Protein AF-A0A0F9TUN8-F1 (afdb_monomer_lite)

InterPro domains:
  IPR029063 S-adenosyl-L-methionine-dependent methyltransferase superfamily [G3DSA:3.40.50.150] (6-133)
  IPR029063 S-adenosyl-L-methionine-dependent methyltransferase superfamily [SSF53335] (7-122)

Radius of gyration: 18.36 Å; chains: 1; bounding box: 46×46×49 Å

Structure (mmCIF, N/CA/C/O backbone):
data_AF-A0A0F9TUN8-F1
#
_entry.id   AF-A0A0F9TUN8-F1
#
loop_
_atom_site.group_PDB
_atom_site.id
_atom_site.type_symbol
_atom_site.label_atom_id
_atom_site.label_alt_id
_atom_site.label_comp_id
_atom_site.label_asym_id
_atom_site.label_entity_id
_atom_site.label_seq_id
_atom_site.pdbx_PDB_ins_code
_atom_site.Cartn_x
_atom_site.Cartn_y
_atom_site.Cartn_z
_atom_site.occupancy
_atom_site.B_iso_or_equiv
_atom_site.auth_seq_id
_atom_site.auth_comp_id
_atom_site.auth_asym_id
_atom_site.auth_atom_id
_atom_site.pdbx_PDB_model_num
ATOM 1 N N . MET A 1 1 ? -25.685 7.363 31.977 1.00 39.88 1 MET A N 1
ATOM 2 C CA . MET A 1 1 ? -24.817 6.178 31.825 1.00 39.88 1 MET A CA 1
ATOM 3 C C . MET A 1 1 ? -24.815 5.843 30.342 1.00 39.88 1 MET A C 1
ATOM 5 O O . MET A 1 1 ? -25.805 5.322 29.851 1.00 39.88 1 MET A O 1
ATOM 9 N N . VAL A 1 2 ? -23.798 6.316 29.620 1.00 40.81 2 VAL A N 1
ATOM 10 C CA . VAL A 1 2 ? -23.689 6.185 28.159 1.00 40.81 2 VAL A CA 1
ATOM 11 C C . VAL A 1 2 ? -23.047 4.830 27.887 1.00 40.81 2 VAL A C 1
ATOM 13 O O . VAL A 1 2 ? -21.879 4.633 28.211 1.00 40.81 2 VAL A O 1
ATOM 16 N N . TRP A 1 3 ? -23.831 3.871 27.401 1.00 41.12 3 TRP A N 1
ATOM 17 C CA . TRP A 1 3 ? -23.329 2.553 27.030 1.00 41.12 3 TRP A CA 1
ATOM 18 C C . TRP A 1 3 ? -22.965 2.558 25.550 1.00 41.12 3 TRP A C 1
ATOM 20 O O . TRP A 1 3 ? -23.851 2.525 24.706 1.00 41.12 3 TRP A O 1
ATOM 30 N N . GLY A 1 4 ? -21.652 2.622 25.315 1.00 44.56 4 GLY A N 1
ATOM 31 C CA . GLY A 1 4 ? -20.921 2.044 24.190 1.00 44.56 4 GLY A CA 1
ATOM 32 C C . GLY A 1 4 ? -21.444 2.369 22.803 1.00 44.56 4 GLY A C 1
ATOM 33 O O . GLY A 1 4 ? -22.313 1.667 22.294 1.00 44.56 4 GLY A O 1
ATOM 34 N N . ASP A 1 5 ? -20.815 3.346 22.154 1.00 44.84 5 ASP A N 1
ATOM 35 C CA . ASP A 1 5 ? -20.824 3.420 20.700 1.00 44.84 5 ASP A CA 1
ATOM 36 C C . ASP A 1 5 ? -20.462 2.032 20.150 1.00 44.84 5 ASP A C 1
ATOM 38 O O . ASP A 1 5 ? -19.391 1.489 20.446 1.00 44.84 5 ASP A O 1
ATOM 42 N N . ASN A 1 6 ? -21.375 1.437 19.378 1.00 47.16 6 ASN A N 1
ATOM 43 C CA . ASN A 1 6 ? -21.051 0.359 18.453 1.00 47.16 6 ASN A CA 1
ATOM 44 C C . ASN A 1 6 ? -20.058 0.952 17.451 1.00 47.16 6 ASN A C 1
ATOM 46 O O . ASN A 1 6 ? -20.435 1.467 16.404 1.00 47.16 6 ASN A O 1
ATOM 50 N N . ILE A 1 7 ? -18.777 0.962 17.814 1.00 56.84 7 ILE A N 1
ATOM 51 C CA . ILE A 1 7 ? -17.708 1.262 16.879 1.00 56.84 7 ILE A CA 1
ATOM 52 C C . ILE A 1 7 ? -17.683 0.058 15.953 1.00 56.84 7 ILE A C 1
ATOM 54 O O . ILE A 1 7 ? -17.109 -0.971 16.314 1.00 56.84 7 ILE A O 1
ATOM 58 N N . ASP A 1 8 ? -18.338 0.186 14.798 1.00 64.31 8 ASP A N 1
ATOM 59 C CA . ASP A 1 8 ? -18.331 -0.814 13.738 1.00 64.31 8 ASP A CA 1
ATOM 60 C C . ASP A 1 8 ? -16.897 -1.314 13.561 1.00 64.31 8 ASP A C 1
ATOM 62 O O . ASP A 1 8 ? -15.966 -0.579 13.192 1.00 64.31 8 ASP A O 1
ATOM 66 N N . SER A 1 9 ? -16.678 -2.559 13.982 1.00 64.56 9 SER A N 1
ATOM 67 C CA . SER A 1 9 ? -15.380 -3.189 13.847 1.00 64.56 9 SER A CA 1
ATOM 68 C C . SER A 1 9 ? -15.138 -3.359 12.352 1.00 64.56 9 SER A C 1
ATOM 70 O O . SER A 1 9 ? -16.023 -3.891 11.676 1.00 64.56 9 SER A O 1
ATOM 72 N N . PRO A 1 10 ? -13.979 -2.925 11.834 1.00 69.81 10 PRO A N 1
ATOM 73 C CA . PRO A 1 10 ? -13.669 -3.081 10.422 1.00 69.81 10 PRO A CA 1
ATOM 74 C C . PRO A 1 10 ? -13.827 -4.546 10.026 1.00 69.81 10 PRO A C 1
ATOM 76 O O . PRO A 1 10 ? -13.500 -5.457 10.795 1.00 69.81 10 PRO A O 1
ATOM 79 N N . LYS A 1 11 ? -14.364 -4.762 8.828 1.00 80.81 11 LYS A N 1
ATOM 80 C CA . LYS A 1 11 ? -14.709 -6.094 8.330 1.00 80.81 11 LYS A CA 1
ATOM 81 C C . LYS A 1 11 ? -13.471 -6.980 8.171 1.00 80.81 11 LYS A C 1
ATOM 83 O O . LYS A 1 11 ? -13.562 -8.199 8.320 1.00 80.81 11 LYS A O 1
ATOM 88 N N . TRP A 1 12 ? -12.323 -6.364 7.897 1.00 88.50 12 TRP A N 1
ATOM 89 C CA . TRP A 1 12 ? -11.052 -7.027 7.632 1.00 88.50 12 TRP A CA 1
ATOM 90 C C . TRP A 1 12 ? -9.900 -6.329 8.364 1.00 88.50 12 TRP A C 1
ATOM 92 O O . TRP A 1 12 ? -9.971 -5.138 8.677 1.00 88.50 12 TRP A O 1
ATOM 102 N N . ASN A 1 13 ? -8.791 -7.036 8.609 1.00 90.12 13 ASN A N 1
ATOM 103 C CA . ASN A 1 13 ? -7.625 -6.397 9.221 1.00 90.12 13 ASN A CA 1
ATOM 104 C C . ASN A 1 13 ? -6.734 -5.759 8.154 1.00 90.12 13 ASN A C 1
ATOM 106 O O . ASN A 1 13 ? -6.337 -4.606 8.311 1.00 90.12 13 ASN A O 1
ATOM 110 N N . ILE A 1 14 ? -6.407 -6.495 7.085 1.00 94.81 14 ILE A N 1
ATOM 111 C CA . ILE A 1 14 ? -5.359 -6.081 6.142 1.00 94.81 14 ILE A CA 1
ATOM 112 C C . ILE A 1 14 ? -5.809 -6.162 4.682 1.00 94.81 14 ILE A C 1
ATOM 114 O O . ILE A 1 14 ? -6.141 -7.243 4.191 1.00 94.81 14 ILE A O 1
ATOM 118 N N . LEU A 1 15 ? -5.686 -5.040 3.969 1.00 95.31 15 LEU A N 1
ATOM 119 C CA . LEU A 1 15 ? -5.669 -4.986 2.505 1.00 95.31 15 LEU A CA 1
ATOM 120 C C . LEU A 1 15 ? -4.224 -4.842 2.007 1.00 95.31 15 LEU A C 1
ATOM 122 O O . LEU A 1 15 ? -3.484 -3.996 2.501 1.00 95.31 15 LEU A O 1
ATOM 126 N N . ASP A 1 16 ? -3.824 -5.638 1.018 1.00 93.50 16 ASP A N 1
ATOM 127 C CA . ASP A 1 16 ? -2.507 -5.550 0.367 1.00 93.50 16 ASP A CA 1
ATOM 128 C C . ASP A 1 16 ? -2.690 -5.156 -1.109 1.00 93.50 16 ASP A C 1
ATOM 130 O O . ASP A 1 16 ? -3.067 -5.982 -1.943 1.00 93.50 16 ASP A O 1
ATOM 134 N N . VAL A 1 17 ? -2.483 -3.872 -1.420 1.00 93.38 17 VAL A N 1
ATOM 135 C CA . VAL A 1 17 ? -2.708 -3.266 -2.743 1.00 93.38 17 VAL A CA 1
ATOM 136 C C . VAL A 1 17 ? -1.440 -3.322 -3.590 1.00 93.38 17 VAL A C 1
ATOM 138 O O . VAL A 1 17 ? -0.374 -2.843 -3.198 1.00 93.38 17 VAL A O 1
ATOM 141 N N . GLY A 1 18 ? -1.566 -3.857 -4.802 1.00 89.50 18 GLY A N 1
ATOM 142 C CA . GLY A 1 18 ? -0.454 -4.090 -5.716 1.00 89.50 18 GLY A CA 1
ATOM 143 C C . GLY A 1 18 ? 0.518 -5.135 -5.167 1.00 89.50 18 GLY A C 1
ATOM 144 O O . GLY A 1 18 ? 1.736 -4.934 -5.096 1.00 89.50 18 GLY A O 1
ATOM 145 N N . CYS A 1 19 ? -0.041 -6.228 -4.655 1.00 86.69 19 CYS A N 1
ATOM 146 C CA . CYS A 1 19 ? 0.714 -7.236 -3.933 1.00 86.69 19 CYS A CA 1
ATOM 147 C C . CYS A 1 19 ? 1.585 -8.122 -4.844 1.00 86.69 19 CYS A C 1
ATOM 149 O O . CYS A 1 19 ? 2.510 -8.772 -4.342 1.00 86.69 19 CYS A O 1
ATOM 151 N N . GLY A 1 20 ? 1.357 -8.134 -6.158 1.00 85.44 20 GLY A N 1
ATOM 152 C CA . GLY A 1 20 ? 2.067 -8.977 -7.110 1.00 85.44 20 GLY A CA 1
ATOM 153 C C . GLY A 1 20 ? 2.038 -10.461 -6.726 1.00 85.44 20 GLY A C 1
ATOM 154 O O . GLY A 1 20 ? 1.064 -10.993 -6.200 1.00 85.44 20 GLY A O 1
ATOM 155 N N . ASN A 1 21 ? 3.178 -11.130 -6.904 1.00 82.19 21 ASN A N 1
ATOM 156 C CA . ASN A 1 21 ? 3.378 -12.536 -6.527 1.00 82.19 21 ASN A CA 1
ATOM 157 C C . ASN A 1 21 ? 3.630 -12.763 -5.020 1.00 82.19 21 ASN A C 1
ATOM 159 O O . ASN A 1 21 ? 4.077 -13.840 -4.627 1.00 82.19 21 ASN A O 1
ATOM 163 N N . SER A 1 22 ? 3.459 -11.756 -4.160 1.00 84.06 22 SER A N 1
ATOM 164 C CA . SER A 1 22 ? 3.765 -11.865 -2.722 1.00 84.06 22 SER A CA 1
ATOM 165 C C . SER A 1 22 ? 2.624 -11.370 -1.823 1.00 84.06 22 SER A C 1
ATOM 167 O O . SER A 1 22 ? 2.869 -10.540 -0.947 1.00 84.06 22 SER A O 1
ATOM 169 N N . PRO A 1 23 ? 1.391 -11.872 -2.018 1.00 89.00 23 PRO A N 1
ATOM 170 C CA . PRO A 1 23 ? 0.225 -11.483 -1.229 1.00 89.00 23 PRO A CA 1
ATOM 171 C C . PRO A 1 23 ? 0.425 -11.763 0.264 1.00 89.00 23 PRO A C 1
ATOM 173 O O . PRO A 1 23 ? 0.939 -12.823 0.638 1.00 89.00 23 PRO A O 1
ATOM 176 N N . ARG A 1 24 ? -0.003 -10.833 1.122 1.00 88.75 24 ARG A N 1
ATOM 177 C CA . ARG A 1 24 ? 0.013 -11.008 2.589 1.00 88.75 24 ARG A CA 1
ATOM 178 C C . ARG A 1 24 ? -1.219 -10.475 3.324 1.00 88.75 24 ARG A C 1
ATOM 180 O O . ARG A 1 24 ? -1.280 -10.617 4.543 1.00 88.75 24 ARG A O 1
ATOM 187 N N . GLY A 1 25 ? -2.147 -9.828 2.623 1.00 90.38 25 GLY A N 1
ATOM 188 C CA . GLY A 1 25 ? -3.362 -9.289 3.228 1.00 90.38 25 GLY A CA 1
ATOM 189 C C . GLY A 1 25 ? -4.404 -10.369 3.501 1.00 90.38 25 GLY A C 1
ATOM 190 O O . GLY A 1 25 ? -4.341 -11.463 2.925 1.00 90.38 25 GLY A O 1
ATOM 191 N N . ASP A 1 26 ? -5.393 -10.028 4.332 1.00 93.12 26 ASP A N 1
ATOM 192 C CA . ASP A 1 26 ? -6.656 -10.773 4.420 1.00 93.12 26 ASP A CA 1
ATOM 193 C C . ASP A 1 26 ? -7.392 -10.705 3.079 1.00 93.12 26 ASP A C 1
ATOM 195 O O . ASP A 1 26 ? -8.007 -11.686 2.663 1.00 93.12 26 ASP A O 1
ATOM 199 N N . ILE A 1 27 ? -7.251 -9.574 2.381 1.00 93.62 27 ILE A N 1
ATOM 200 C CA . ILE A 1 27 ? -7.615 -9.376 0.982 1.00 93.62 27 ILE A CA 1
ATOM 201 C C . ILE A 1 27 ? -6.397 -8.830 0.233 1.00 93.62 27 ILE A C 1
ATOM 203 O O . ILE A 1 27 ? -5.659 -7.981 0.735 1.00 93.62 27 ILE A O 1
ATOM 207 N N . ASN A 1 28 ? -6.178 -9.331 -0.978 1.00 93.81 28 ASN A N 1
ATOM 208 C CA . ASN A 1 28 ? -5.052 -8.971 -1.831 1.00 93.81 28 ASN A CA 1
ATOM 209 C C . ASN A 1 28 ? -5.584 -8.414 -3.147 1.00 93.81 28 ASN A C 1
ATOM 211 O O . ASN A 1 28 ? -6.423 -9.059 -3.769 1.00 93.81 28 ASN A O 1
ATOM 215 N N . LEU A 1 29 ? -5.114 -7.243 -3.571 1.00 92.94 29 LEU A N 1
ATOM 216 C CA . LEU A 1 29 ? -5.588 -6.594 -4.790 1.00 92.94 29 LEU A CA 1
ATOM 217 C C . LEU A 1 29 ? -4.436 -6.332 -5.751 1.00 92.94 29 LEU A C 1
ATOM 219 O O . LEU A 1 29 ? -3.421 -5.763 -5.363 1.00 92.94 29 LEU A O 1
ATOM 223 N N . ASP A 1 30 ? -4.603 -6.706 -7.014 1.00 90.69 30 ASP A N 1
ATOM 224 C CA . ASP A 1 30 ? -3.700 -6.325 -8.103 1.00 90.69 30 ASP A CA 1
ATOM 225 C C . ASP A 1 30 ? -4.467 -6.318 -9.439 1.00 90.69 30 ASP A C 1
ATOM 227 O O . ASP A 1 30 ? -5.567 -6.869 -9.560 1.00 90.69 30 ASP A O 1
ATOM 231 N N . ILE A 1 31 ? -3.888 -5.689 -10.459 1.00 87.19 31 ILE A N 1
ATOM 232 C CA . ILE A 1 31 ? -4.465 -5.626 -11.809 1.00 87.19 31 ILE A CA 1
ATOM 233 C C . ILE A 1 31 ? -4.357 -6.970 -12.541 1.00 87.19 31 ILE A C 1
ATOM 235 O O . ILE A 1 31 ? -5.146 -7.259 -13.446 1.00 87.19 31 ILE A O 1
ATOM 239 N N . ALA A 1 32 ? -3.388 -7.799 -12.148 1.00 84.12 32 ALA A N 1
ATOM 240 C CA . ALA A 1 32 ? -3.146 -9.128 -12.688 1.00 84.12 32 ALA A CA 1
ATOM 241 C C . ALA A 1 32 ? -3.439 -10.199 -11.635 1.00 84.12 32 ALA A C 1
ATOM 243 O O . ALA A 1 32 ? -3.159 -10.009 -10.460 1.00 84.12 32 ALA A O 1
ATOM 244 N N . ASP A 1 33 ? -3.988 -11.335 -12.063 1.00 78.50 33 ASP A N 1
ATOM 245 C CA . ASP A 1 33 ? -4.230 -12.465 -11.167 1.00 78.50 33 ASP A CA 1
ATOM 246 C C . ASP A 1 33 ? -2.932 -13.252 -10.941 1.00 78.50 33 ASP A C 1
ATOM 248 O O . ASP A 1 33 ? -2.300 -13.727 -11.889 1.00 78.50 33 ASP A O 1
ATOM 252 N N . PHE A 1 34 ? -2.550 -13.391 -9.673 1.00 78.94 34 PHE A N 1
ATOM 253 C CA . PHE A 1 34 ? -1.370 -14.136 -9.233 1.00 78.94 34 PHE A CA 1
ATOM 254 C C . PHE A 1 34 ? -1.721 -15.438 -8.487 1.00 78.94 34 PHE A C 1
ATOM 256 O O . PHE A 1 34 ? -0.841 -16.100 -7.936 1.00 78.94 34 PHE A O 1
ATOM 263 N N . GLY A 1 35 ? -2.996 -15.848 -8.492 1.00 75.19 35 GLY A N 1
ATOM 264 C CA . GLY A 1 35 ? -3.447 -17.168 -8.043 1.00 75.19 35 GLY A CA 1
ATOM 265 C C . GLY A 1 35 ? -3.602 -17.339 -6.528 1.00 75.19 35 GLY A C 1
ATOM 266 O O . GLY A 1 35 ? -3.581 -18.473 -6.036 1.00 75.19 35 GLY A O 1
ATOM 267 N N . ALA A 1 36 ? -3.745 -16.247 -5.773 1.00 77.94 36 ALA A N 1
ATOM 268 C CA . ALA A 1 36 ? -4.067 -16.307 -4.347 1.00 77.94 36 ALA A CA 1
ATOM 269 C C . ALA A 1 36 ? -5.578 -16.494 -4.124 1.00 77.94 36 ALA A C 1
ATOM 271 O O . ALA A 1 36 ? -6.395 -15.984 -4.881 1.00 77.94 36 ALA A O 1
ATOM 272 N N . GLN A 1 37 ? -5.969 -17.237 -3.083 1.00 77.06 37 GLN A N 1
ATOM 273 C CA . GLN A 1 37 ? -7.387 -17.555 -2.832 1.00 77.06 37 GLN A CA 1
ATOM 274 C C . GLN A 1 37 ? -8.231 -16.337 -2.435 1.00 77.06 37 GLN A C 1
ATOM 276 O O . GLN A 1 37 ? -9.428 -16.313 -2.691 1.00 77.06 37 GLN A O 1
ATOM 281 N N . ASN A 1 38 ? -7.616 -15.338 -1.811 1.00 89.19 38 ASN A N 1
ATOM 282 C CA . ASN A 1 38 ? -8.244 -14.106 -1.334 1.00 89.19 38 ASN A CA 1
ATOM 283 C C . ASN A 1 38 ? -7.856 -12.907 -2.211 1.00 89.19 38 ASN A C 1
ATOM 285 O O . ASN A 1 38 ? -7.555 -11.819 -1.716 1.00 89.19 38 ASN A O 1
ATOM 289 N N . PHE A 1 39 ? -7.794 -13.151 -3.518 1.00 91.44 39 PHE A N 1
ATOM 290 C CA . PHE A 1 39 ? -7.368 -12.180 -4.506 1.00 91.44 39 PHE A CA 1
ATOM 291 C C . PHE A 1 39 ? -8.566 -11.480 -5.154 1.00 91.44 39 PHE A C 1
ATOM 293 O O . PHE A 1 39 ? -9.518 -12.125 -5.591 1.00 91.44 39 PHE A O 1
ATOM 300 N N . VAL A 1 40 ? -8.496 -10.156 -5.243 1.00 90.75 40 VAL A N 1
ATOM 301 C CA . VAL A 1 40 ? -9.475 -9.295 -5.902 1.00 90.75 40 VAL A CA 1
ATOM 302 C C . VAL A 1 40 ? -8.778 -8.604 -7.063 1.00 90.75 40 VAL A C 1
ATOM 304 O O . VAL A 1 40 ? -7.849 -7.823 -6.874 1.00 90.75 40 VAL A O 1
ATOM 307 N N . LYS A 1 41 ? -9.236 -8.870 -8.285 1.00 90.06 41 LYS A N 1
ATOM 308 C CA . LYS A 1 41 ? -8.750 -8.144 -9.457 1.00 90.06 41 LYS A CA 1
ATOM 309 C C . LYS A 1 41 ? -9.357 -6.744 -9.459 1.00 90.06 41 LYS A C 1
ATOM 311 O O . LYS A 1 41 ? -10.577 -6.613 -9.519 1.00 90.06 41 LYS A O 1
ATOM 316 N N . GLY A 1 42 ? -8.525 -5.709 -9.418 1.00 89.00 42 GLY A N 1
ATOM 317 C CA . GLY A 1 42 ? -9.010 -4.335 -9.317 1.00 89.00 42 GLY A CA 1
ATOM 318 C C . GLY A 1 42 ? -7.955 -3.291 -9.652 1.00 89.00 42 GLY A C 1
ATOM 319 O O . GLY A 1 42 ? -6.766 -3.589 -9.731 1.00 89.00 42 GLY A O 1
ATOM 320 N N . ASN A 1 43 ? -8.412 -2.057 -9.862 1.00 89.75 43 ASN A N 1
ATOM 321 C CA . ASN A 1 43 ? -7.549 -0.899 -10.060 1.00 89.75 43 ASN A CA 1
ATOM 322 C C . ASN A 1 43 ? -7.474 -0.113 -8.750 1.00 89.75 43 ASN A C 1
ATOM 324 O O . ASN A 1 43 ? -8.502 0.212 -8.166 1.00 89.75 43 ASN A O 1
ATOM 328 N N . ALA A 1 44 ? -6.271 0.229 -8.304 1.00 91.56 44 ALA A N 1
ATOM 329 C CA . ALA A 1 44 ? -6.104 0.984 -7.073 1.00 91.56 44 ALA A CA 1
ATOM 330 C C . ALA A 1 44 ? -6.582 2.447 -7.156 1.00 91.56 44 ALA A C 1
ATOM 332 O O . ALA A 1 44 ? -6.719 3.085 -6.122 1.00 91.56 44 ALA A O 1
ATOM 333 N N . LEU A 1 45 ? -6.883 2.964 -8.357 1.00 91.56 45 LEU A N 1
ATOM 334 C CA . LEU A 1 45 ? -7.574 4.252 -8.534 1.00 91.56 45 LEU A CA 1
ATOM 335 C C . LEU A 1 45 ? -9.048 4.228 -8.105 1.00 91.56 45 LEU A C 1
ATOM 337 O O . LEU A 1 45 ? -9.655 5.289 -8.009 1.00 91.56 45 LEU A O 1
ATOM 341 N N . ALA A 1 46 ? -9.636 3.043 -7.931 1.00 93.31 46 ALA A N 1
ATOM 342 C CA . ALA A 1 46 ? -11.031 2.870 -7.541 1.00 93.31 46 ALA A CA 1
ATOM 343 C C . ALA A 1 46 ? -11.185 1.531 -6.811 1.00 93.31 46 ALA A C 1
ATOM 345 O O . ALA A 1 46 ? -11.420 0.488 -7.432 1.00 93.31 46 ALA A O 1
ATOM 346 N N . LEU A 1 47 ? -11.002 1.548 -5.490 1.00 94.12 47 LEU A N 1
ATOM 347 C CA . LEU A 1 47 ? -11.037 0.332 -4.687 1.00 94.12 47 LEU A CA 1
ATOM 348 C C . LEU A 1 47 ? -12.491 -0.139 -4.500 1.00 94.12 47 LEU A C 1
ATOM 350 O O . LEU A 1 47 ? -13.333 0.654 -4.077 1.00 94.12 47 LEU A O 1
ATOM 354 N N . PRO A 1 48 ? -12.811 -1.425 -4.755 1.00 93.94 48 PRO A N 1
ATOM 355 C CA . PRO A 1 48 ? -14.172 -1.963 -4.656 1.00 93.94 48 PRO A CA 1
ATOM 356 C C . PRO A 1 48 ? -14.560 -2.288 -3.199 1.00 93.94 48 PRO A C 1
ATOM 358 O O . PRO A 1 48 ? -15.109 -3.352 -2.917 1.00 93.94 48 PRO A O 1
ATOM 361 N N . PHE A 1 49 ? -14.210 -1.399 -2.272 1.00 95.44 49 PHE A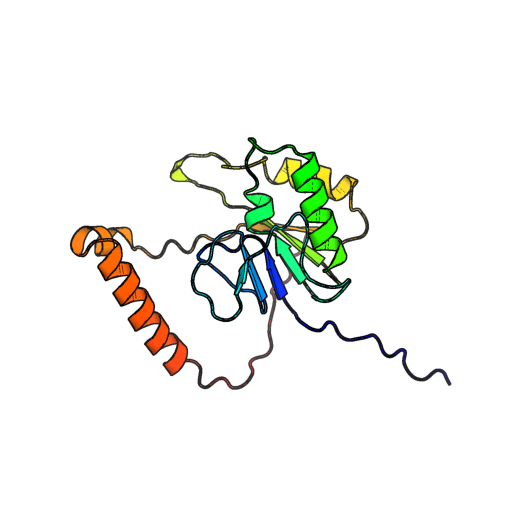 N 1
ATOM 362 C CA . PHE A 1 49 ? -14.417 -1.549 -0.834 1.00 95.44 49 PHE A CA 1
ATOM 363 C C . PHE A 1 49 ? -15.016 -0.275 -0.254 1.00 95.44 49 PHE A C 1
ATOM 365 O O . PHE A 1 49 ? -14.818 0.819 -0.793 1.00 95.44 49 PHE A O 1
ATOM 372 N N . GLU A 1 50 ? -15.726 -0.420 0.855 1.00 95.38 50 GLU A N 1
ATOM 373 C CA . GLU A 1 50 ? -16.349 0.694 1.553 1.00 95.38 50 GLU A CA 1
ATOM 374 C C . GLU A 1 50 ? -15.33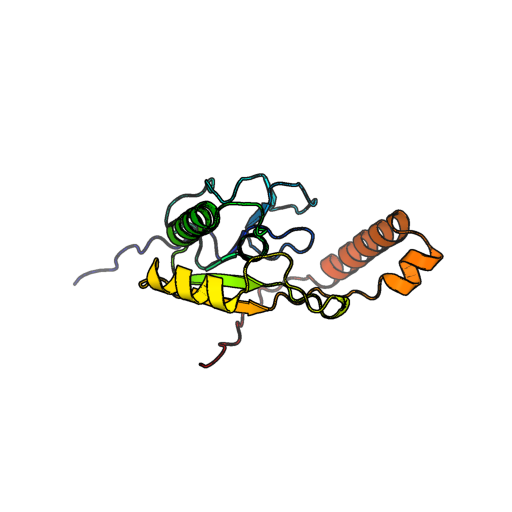8 1.436 2.430 1.00 95.38 50 GLU A C 1
ATOM 376 O O . GLU A 1 50 ? -14.188 1.021 2.613 1.00 95.38 50 GLU A O 1
ATOM 381 N N . LYS A 1 51 ? -15.759 2.595 2.938 1.00 94.75 51 LYS A N 1
ATOM 382 C CA . LYS A 1 51 ? -14.948 3.373 3.872 1.00 94.75 51 LYS A CA 1
ATOM 383 C C . LYS A 1 51 ? -14.672 2.553 5.141 1.00 94.75 51 LYS A C 1
ATOM 385 O O . LYS A 1 51 ? -15.579 1.907 5.653 1.00 94.75 51 LYS A O 1
ATOM 390 N N . ASP A 1 52 ? -13.442 2.618 5.650 1.00 94.44 52 ASP A N 1
ATOM 391 C CA . ASP A 1 52 ? -13.020 1.972 6.904 1.00 94.44 52 ASP A CA 1
ATOM 392 C C . ASP A 1 52 ? -13.188 0.432 6.942 1.00 94.44 52 ASP A C 1
ATOM 394 O O . ASP A 1 52 ? -13.184 -0.169 8.019 1.00 94.44 52 ASP A O 1
ATOM 398 N N . ASP A 1 53 ? -13.287 -0.232 5.782 1.00 94.75 53 ASP A N 1
ATOM 399 C CA . ASP A 1 53 ? -13.415 -1.697 5.680 1.00 94.75 53 ASP A CA 1
ATOM 400 C C . ASP A 1 53 ? -12.191 -2.451 6.244 1.00 94.75 53 ASP A C 1
ATOM 402 O O . ASP A 1 53 ? -12.309 -3.619 6.637 1.00 94.75 53 ASP A O 1
ATOM 406 N N . PHE A 1 54 ? -11.021 -1.797 6.296 1.00 95.06 54 PHE A N 1
ATOM 407 C CA . PHE A 1 54 ? -9.746 -2.387 6.709 1.00 95.06 54 PHE A CA 1
ATOM 408 C C . PHE A 1 54 ? -9.081 -1.615 7.847 1.00 95.06 54 PHE A C 1
ATOM 410 O O . PHE A 1 54 ? -9.024 -0.392 7.833 1.00 95.06 54 PHE A O 1
ATOM 417 N N . ILE A 1 55 ? -8.462 -2.314 8.805 1.00 91.38 55 ILE A N 1
ATOM 418 C CA . ILE A 1 55 ? -7.621 -1.664 9.830 1.00 91.38 55 ILE A CA 1
ATOM 419 C C . ILE A 1 55 ? -6.384 -1.016 9.194 1.00 91.38 55 ILE A C 1
ATOM 421 O O . ILE A 1 55 ? -6.012 0.109 9.528 1.00 91.38 55 ILE A O 1
ATOM 425 N N . THR A 1 56 ? -5.700 -1.754 8.321 1.00 93.75 56 THR A N 1
ATOM 426 C CA . THR A 1 56 ? -4.438 -1.352 7.696 1.00 93.75 56 THR A CA 1
ATOM 427 C C . THR A 1 56 ? -4.461 -1.660 6.207 1.00 93.75 56 THR A C 1
ATOM 429 O O . THR A 1 56 ? -4.819 -2.764 5.796 1.00 93.75 56 THR A O 1
ATOM 432 N N . VAL A 1 57 ? -3.999 -0.704 5.405 1.00 94.50 57 VAL A N 1
ATOM 433 C CA . VAL A 1 57 ? -3.771 -0.897 3.972 1.00 94.50 57 VAL A CA 1
ATOM 434 C C . VAL A 1 57 ? -2.276 -0.839 3.698 1.00 94.50 57 VAL A C 1
ATOM 436 O O . VAL A 1 57 ? -1.624 0.163 3.978 1.00 94.50 57 VAL A O 1
ATOM 439 N N . TYR A 1 58 ? -1.719 -1.903 3.133 1.00 92.19 58 TYR A N 1
ATOM 440 C CA . TYR A 1 58 ? -0.377 -1.883 2.567 1.00 92.19 58 TYR A CA 1
ATOM 441 C C . TYR A 1 58 ? -0.447 -1.488 1.100 1.00 92.19 58 TYR A C 1
ATOM 443 O O . TYR A 1 58 ? -1.194 -2.077 0.323 1.00 92.19 58 TYR A O 1
ATOM 451 N N . SER A 1 59 ? 0.359 -0.510 0.705 1.00 87.50 59 SER A N 1
ATOM 452 C CA . SER A 1 59 ? 0.343 0.043 -0.644 1.00 87.50 59 SER A CA 1
ATOM 453 C C . SER A 1 59 ? 1.573 -0.391 -1.446 1.00 87.50 59 SER A C 1
ATOM 455 O O . SER A 1 59 ? 2.338 0.424 -1.979 1.00 87.50 59 SER A O 1
ATOM 457 N N . SER A 1 60 ? 1.798 -1.702 -1.505 1.00 77.62 60 SER A N 1
ATOM 458 C CA . SER A 1 60 ? 3.003 -2.280 -2.087 1.00 77.62 60 SER A CA 1
ATOM 459 C C . SER A 1 60 ? 3.200 -1.932 -3.556 1.00 77.62 60 SER A C 1
ATOM 461 O O . SER A 1 60 ? 4.300 -1.538 -3.927 1.00 77.62 60 SER A O 1
ATOM 463 N N . GLY A 1 61 ? 2.162 -2.003 -4.388 1.00 67.56 61 GLY A N 1
ATOM 464 C CA . GLY A 1 61 ? 2.272 -1.610 -5.797 1.00 67.56 61 GLY A CA 1
ATOM 465 C C . GLY A 1 61 ? 2.026 -0.128 -6.045 1.00 67.56 61 GLY A C 1
ATOM 466 O O . GLY A 1 61 ? 2.471 0.372 -7.072 1.00 67.56 61 GLY A O 1
ATOM 467 N N . LEU A 1 62 ? 1.420 0.601 -5.096 1.00 67.19 62 LEU A N 1
ATOM 468 C CA . LEU A 1 62 ? 1.324 2.066 -5.196 1.00 67.19 62 LEU A CA 1
ATOM 469 C C . LEU A 1 62 ? 2.695 2.718 -5.112 1.00 67.19 62 LEU A C 1
ATOM 471 O O . LEU A 1 62 ? 2.982 3.698 -5.784 1.00 67.19 62 LEU A O 1
ATOM 475 N N . SER A 1 63 ? 3.583 2.130 -4.325 1.00 60.66 63 SER A N 1
ATOM 476 C CA . SER A 1 63 ? 4.965 2.576 -4.287 1.00 60.66 63 SER A CA 1
ATOM 477 C C . SER A 1 63 ? 5.750 2.277 -5.551 1.00 60.66 63 SER A C 1
ATOM 479 O O . SER A 1 63 ? 6.683 3.002 -5.860 1.00 60.66 63 SER A O 1
ATOM 481 N N . LEU A 1 64 ? 5.354 1.231 -6.283 1.00 61.09 64 LEU A N 1
ATOM 482 C CA . LEU A 1 64 ? 5.954 0.807 -7.546 1.00 61.09 64 LEU A CA 1
ATOM 483 C C . LEU A 1 64 ? 5.296 1.485 -8.750 1.00 61.09 64 LEU A C 1
ATOM 485 O O . LEU A 1 64 ? 5.616 1.155 -9.892 1.00 61.09 64 LEU A O 1
ATOM 489 N N . TRP A 1 65 ? 4.390 2.434 -8.498 1.00 67.38 65 TRP A N 1
ATOM 490 C CA . TRP A 1 65 ? 3.764 3.250 -9.522 1.00 67.38 65 TRP A CA 1
ATOM 491 C C . TRP A 1 65 ? 4.862 3.974 -10.303 1.00 67.38 65 TRP A C 1
ATOM 493 O O . TRP A 1 65 ? 5.626 4.788 -9.774 1.00 67.38 65 TRP A O 1
ATOM 503 N N . GLN A 1 66 ? 5.007 3.569 -11.560 1.00 63.31 66 GLN A N 1
ATOM 504 C CA . GLN A 1 66 ? 6.123 3.964 -12.404 1.00 63.31 66 GLN A CA 1
ATOM 505 C C . GLN A 1 66 ? 6.038 5.451 -12.761 1.00 63.31 66 GLN A C 1
ATOM 507 O O . GLN A 1 66 ? 4.947 6.007 -12.881 1.00 63.31 66 GLN A O 1
ATOM 512 N N . LYS A 1 67 ? 7.194 6.066 -13.046 1.00 59.00 67 LYS A N 1
ATOM 513 C CA . LYS A 1 67 ? 7.295 7.457 -13.541 1.00 59.00 67 LYS A CA 1
ATOM 514 C C . LYS A 1 67 ? 6.494 7.735 -14.821 1.00 59.00 67 LYS A C 1
ATOM 516 O O . LYS A 1 67 ? 6.330 8.892 -15.182 1.00 59.00 67 LYS A O 1
ATOM 521 N N . ILE A 1 68 ? 6.076 6.692 -15.542 1.00 66.38 68 ILE A N 1
ATOM 522 C CA . ILE A 1 68 ? 5.285 6.824 -16.772 1.00 66.38 68 ILE A CA 1
ATOM 523 C C . ILE A 1 68 ? 3.837 7.239 -16.504 1.00 66.38 68 ILE A C 1
ATOM 525 O O . ILE A 1 68 ? 3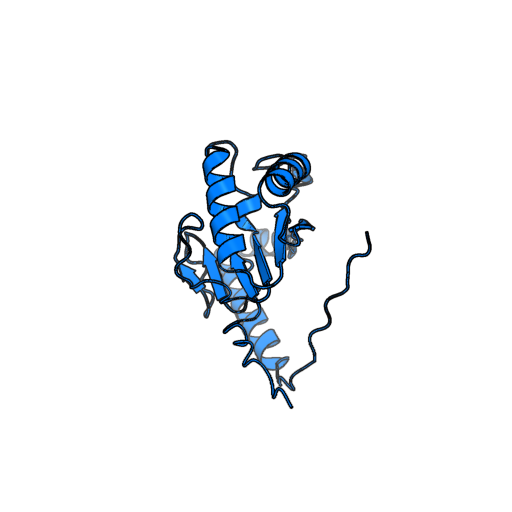.176 7.721 -17.417 1.00 66.38 68 ILE A O 1
ATOM 529 N N . ASN A 1 69 ? 3.351 7.063 -15.277 1.00 75.38 69 ASN A N 1
ATOM 530 C CA . ASN A 1 69 ? 2.024 7.512 -14.895 1.00 75.38 69 ASN A CA 1
ATOM 531 C C . ASN A 1 69 ? 2.114 8.878 -14.194 1.00 75.38 69 ASN A C 1
ATOM 533 O O . ASN A 1 69 ? 3.100 9.127 -13.497 1.00 75.38 69 ASN A O 1
ATOM 537 N N . PRO A 1 70 ? 1.089 9.735 -14.321 1.00 84.19 70 PRO A N 1
ATOM 538 C CA . PRO A 1 70 ? 1.049 11.024 -13.638 1.00 84.19 70 PRO A CA 1
ATOM 539 C C . PRO A 1 70 ? 1.108 10.870 -12.112 1.00 84.19 70 PRO A C 1
ATOM 541 O O . PRO A 1 70 ? 0.551 9.924 -11.546 1.00 84.19 70 PRO A O 1
ATOM 544 N N . PHE A 1 71 ? 1.749 11.820 -11.430 1.00 84.44 71 PHE A N 1
ATOM 545 C CA . PHE A 1 71 ? 1.828 11.819 -9.965 1.00 84.44 71 PHE A CA 1
ATOM 546 C C . PHE A 1 71 ? 0.435 11.977 -9.334 1.00 84.44 71 PHE A C 1
ATOM 548 O O . PHE A 1 71 ? 0.150 11.435 -8.271 1.00 84.44 71 PHE A O 1
ATOM 555 N N . GLU A 1 72 ? -0.469 12.657 -10.030 1.00 88.06 72 GLU A N 1
ATOM 556 C CA . GLU A 1 72 ? -1.870 12.835 -9.662 1.00 88.06 72 GLU A CA 1
ATOM 557 C C . GLU A 1 72 ? -2.594 11.496 -9.489 1.00 88.06 72 GLU A C 1
ATOM 559 O O . GLU A 1 72 ? -3.463 11.367 -8.628 1.00 88.06 72 GLU A O 1
ATOM 564 N N . ASP A 1 73 ? -2.230 10.480 -10.270 1.00 87.75 73 ASP A N 1
ATOM 565 C CA . ASP A 1 73 ? -2.832 9.155 -10.155 1.00 87.75 73 ASP A CA 1
ATOM 566 C C . ASP A 1 73 ? -2.297 8.391 -8.938 1.00 87.75 73 ASP A C 1
ATOM 568 O O . ASP A 1 73 ? -3.058 7.677 -8.285 1.00 87.75 73 ASP A O 1
ATOM 572 N N . LEU A 1 74 ? -1.034 8.613 -8.553 1.00 87.75 74 LEU A N 1
ATOM 573 C CA . LEU A 1 74 ? -0.509 8.129 -7.273 1.00 87.75 74 LEU A CA 1
ATOM 574 C C . LEU A 1 74 ? -1.277 8.754 -6.101 1.00 87.75 74 LEU A C 1
ATOM 576 O O . LEU A 1 74 ? -1.674 8.040 -5.182 1.00 87.75 74 LEU A O 1
ATOM 580 N N . VAL A 1 75 ? -1.522 10.067 -6.150 1.00 89.31 75 VAL A N 1
ATOM 581 C CA . VAL A 1 75 ? -2.304 10.779 -5.127 1.00 89.31 75 VAL A CA 1
ATOM 582 C C . VAL A 1 75 ? -3.724 10.218 -5.037 1.00 89.31 75 VAL A C 1
ATOM 584 O O . VAL A 1 75 ? -4.178 9.909 -3.939 1.00 89.31 75 VAL A O 1
ATOM 587 N N . LYS A 1 76 ? -4.412 10.010 -6.168 1.00 91.38 76 LYS A N 1
ATOM 588 C CA . LYS A 1 76 ? -5.754 9.397 -6.185 1.00 91.38 76 LYS A CA 1
ATOM 589 C C . LYS A 1 76 ? -5.760 7.986 -5.603 1.00 91.38 76 LYS A C 1
ATOM 591 O O . LYS A 1 76 ? -6.642 7.657 -4.818 1.00 91.38 76 LYS A O 1
ATOM 596 N N . ALA A 1 77 ? -4.783 7.157 -5.964 1.00 91.56 77 ALA A N 1
ATOM 597 C CA . ALA A 1 77 ? -4.703 5.799 -5.440 1.00 91.56 77 ALA A CA 1
ATOM 598 C C . ALA A 1 77 ? -4.453 5.777 -3.924 1.00 91.56 77 ALA A C 1
ATOM 600 O O . ALA A 1 77 ? -4.986 4.925 -3.214 1.00 91.56 77 ALA A O 1
ATOM 601 N N . PHE A 1 78 ? -3.664 6.727 -3.414 1.00 91.81 78 PHE A N 1
ATOM 602 C CA . PHE A 1 78 ? -3.476 6.900 -1.977 1.00 91.81 78 PHE A CA 1
ATOM 603 C C . PHE A 1 78 ? -4.724 7.425 -1.272 1.00 91.81 78 PHE A C 1
ATOM 605 O O . PHE A 1 78 ? -5.010 6.948 -0.180 1.00 91.81 78 PHE A O 1
ATOM 612 N N . ALA A 1 79 ? -5.488 8.325 -1.893 1.00 92.94 79 ALA A N 1
ATOM 613 C CA . ALA A 1 79 ? -6.774 8.770 -1.356 1.00 92.94 79 ALA A CA 1
ATOM 614 C C . ALA A 1 79 ? -7.762 7.599 -1.223 1.00 92.94 79 ALA A C 1
ATOM 616 O O . ALA A 1 79 ? -8.458 7.478 -0.221 1.00 92.94 79 ALA A O 1
ATOM 617 N N . GLU A 1 80 ? -7.784 6.682 -2.194 1.00 95.19 80 GLU A N 1
ATOM 618 C CA . GLU A 1 80 ? -8.582 5.458 -2.085 1.00 95.19 80 GLU A CA 1
ATOM 619 C C . GLU A 1 80 ? -8.074 4.529 -0.976 1.00 95.19 80 GLU A C 1
ATOM 621 O O . GLU A 1 80 ? -8.872 3.989 -0.210 1.00 95.19 80 GLU A O 1
ATOM 626 N N . ALA A 1 81 ? -6.754 4.360 -0.848 1.00 94.12 81 ALA A N 1
ATOM 627 C CA . ALA A 1 81 ? -6.162 3.578 0.236 1.00 94.12 81 ALA A CA 1
ATOM 628 C C . ALA A 1 81 ? -6.478 4.174 1.618 1.00 94.12 81 ALA A C 1
ATOM 630 O O . ALA A 1 81 ? -6.789 3.426 2.539 1.00 94.12 81 ALA A O 1
ATOM 631 N N . GLU A 1 82 ? -6.427 5.499 1.757 1.00 93.44 82 GLU A N 1
ATOM 632 C CA . GLU A 1 82 ? -6.837 6.220 2.961 1.00 93.44 82 GLU A CA 1
ATOM 633 C C . GLU A 1 82 ? -8.324 6.011 3.241 1.00 93.44 82 GLU A C 1
ATOM 635 O O . GLU A 1 82 ? -8.681 5.632 4.350 1.00 93.44 82 GLU A O 1
ATOM 640 N N . ARG A 1 83 ? -9.190 6.176 2.233 1.00 95.19 83 ARG A N 1
ATOM 641 C CA . ARG A 1 83 ? -10.643 6.026 2.381 1.00 95.19 83 ARG A CA 1
ATOM 642 C C . ARG A 1 83 ? -11.025 4.673 2.977 1.00 95.19 83 ARG A C 1
ATOM 644 O O . ARG A 1 83 ? -11.916 4.606 3.818 1.00 95.19 83 ARG A O 1
ATOM 651 N N . VAL A 1 84 ? -10.393 3.591 2.529 1.00 95.69 84 VAL A N 1
ATOM 652 C CA . VAL A 1 84 ? -10.727 2.233 2.993 1.00 95.69 84 VAL A CA 1
ATOM 653 C C . VAL A 1 84 ? -9.969 1.833 4.270 1.00 95.69 84 VAL A C 1
ATOM 655 O O . VAL A 1 84 ? -10.269 0.786 4.848 1.00 95.69 84 VAL A O 1
ATOM 658 N N . ALA A 1 85 ? -8.992 2.634 4.715 1.00 93.75 85 ALA A N 1
ATOM 659 C CA . ALA A 1 85 ? -8.180 2.383 5.902 1.00 93.75 85 ALA A CA 1
ATOM 660 C C . ALA A 1 85 ? -8.729 3.106 7.138 1.00 93.75 85 ALA A C 1
ATOM 662 O O . ALA A 1 85 ? -8.743 4.327 7.211 1.00 93.75 85 ALA A O 1
ATOM 663 N N . LYS A 1 86 ? -9.036 2.343 8.186 1.00 90.06 86 LYS A N 1
ATOM 664 C CA . LYS A 1 86 ? -9.506 2.875 9.467 1.00 90.06 86 LYS A CA 1
ATOM 665 C C . LYS A 1 86 ? -8.396 3.493 10.320 1.00 90.06 86 LYS A C 1
ATOM 667 O O . LYS A 1 86 ? -8.654 4.420 11.081 1.00 90.06 86 LYS A O 1
ATOM 672 N N . ILE A 1 87 ? -7.182 2.927 10.288 1.00 88.38 87 ILE A N 1
ATOM 673 C CA . ILE A 1 87 ? -6.082 3.352 11.178 1.00 88.38 87 ILE A CA 1
ATOM 674 C C . ILE A 1 87 ? -4.881 3.889 10.403 1.00 88.38 87 ILE A C 1
ATOM 676 O O . ILE A 1 87 ? -4.338 4.934 10.761 1.00 88.38 87 ILE A O 1
ATOM 680 N N . GLN A 1 88 ? -4.389 3.151 9.406 1.00 92.69 88 GLN A N 1
ATOM 681 C CA . GLN A 1 88 ? -3.126 3.506 8.757 1.00 92.69 88 GLN A CA 1
ATOM 682 C C . GLN A 1 88 ? -3.004 2.979 7.331 1.00 92.69 88 GLN A C 1
ATOM 684 O O . GLN A 1 88 ? -3.511 1.905 6.992 1.00 92.69 88 GLN A O 1
ATOM 689 N N . VAL A 1 89 ? -2.206 3.703 6.549 1.00 91.75 89 VAL A N 1
ATOM 690 C CA . VAL A 1 89 ? -1.698 3.269 5.248 1.00 91.75 89 VAL A CA 1
ATOM 691 C C . VAL A 1 89 ? -0.184 3.100 5.362 1.00 91.75 89 VAL A C 1
ATOM 693 O O . VAL A 1 89 ? 0.541 3.990 5.810 1.00 91.75 89 VAL A O 1
ATOM 696 N N . VAL A 1 90 ? 0.315 1.934 4.964 1.00 90.06 90 VAL A N 1
ATOM 697 C CA . VAL A 1 90 ? 1.746 1.631 4.934 1.00 90.06 90 VAL A CA 1
ATOM 698 C C . VAL A 1 90 ? 2.222 1.711 3.493 1.00 90.06 90 VAL A C 1
ATOM 700 O O . VAL A 1 90 ? 1.956 0.816 2.687 1.00 90.06 90 VAL A O 1
ATOM 703 N N . MET A 1 91 ? 2.961 2.774 3.185 1.00 87.12 91 MET A N 1
ATOM 704 C CA . MET A 1 91 ? 3.662 2.902 1.921 1.00 87.12 91 MET A CA 1
ATOM 705 C C . MET A 1 91 ? 4.873 1.989 1.927 1.00 87.12 91 MET A C 1
ATOM 707 O O . MET A 1 91 ? 5.848 2.229 2.638 1.00 87.12 91 MET A O 1
ATOM 711 N N . GLU A 1 92 ? 4.828 0.925 1.135 1.00 82.94 92 GLU A N 1
ATOM 712 C CA . GLU A 1 92 ? 6.034 0.127 0.961 1.00 82.94 92 GLU A CA 1
ATOM 713 C C . GLU A 1 92 ? 6.938 0.700 -0.123 1.00 82.94 92 GLU A C 1
ATOM 715 O O . GLU A 1 92 ? 6.635 1.741 -0.673 1.00 82.94 92 GLU A O 1
ATOM 720 N N . TYR A 1 93 ? 8.082 0.091 -0.395 1.00 75.81 93 TYR A N 1
ATOM 721 C CA . TYR A 1 93 ? 8.875 0.342 -1.595 1.00 75.81 93 TYR A CA 1
ATOM 722 C C . TYR A 1 93 ? 9.749 -0.875 -1.884 1.00 75.81 93 TYR A C 1
ATOM 724 O O . TYR A 1 93 ? 10.123 -1.607 -0.963 1.00 75.81 93 TYR A O 1
ATOM 732 N N . ALA A 1 94 ? 10.111 -1.090 -3.149 1.00 69.88 94 ALA A N 1
ATOM 733 C CA . ALA A 1 94 ? 11.138 -2.061 -3.517 1.00 69.88 94 ALA A CA 1
ATOM 734 C C . ALA A 1 94 ? 12.405 -1.321 -3.951 1.00 69.88 94 ALA A C 1
ATOM 736 O O . ALA A 1 94 ? 12.377 -0.506 -4.871 1.00 69.88 94 ALA A O 1
ATOM 737 N N . PHE A 1 95 ? 13.517 -1.612 -3.279 1.00 66.81 95 PHE A N 1
ATOM 738 C CA . PHE A 1 95 ? 14.838 -1.178 -3.717 1.00 66.81 95 PHE A CA 1
ATOM 739 C C . PHE A 1 95 ? 15.537 -2.346 -4.408 1.00 66.81 95 PHE A C 1
ATOM 741 O O . PHE A 1 95 ? 15.670 -3.424 -3.824 1.00 66.81 95 PHE A O 1
ATOM 748 N N . PHE A 1 96 ? 15.972 -2.140 -5.651 1.00 65.88 96 PHE A N 1
ATOM 749 C CA . PHE A 1 96 ? 16.689 -3.152 -6.419 1.00 65.88 96 PHE A CA 1
ATOM 750 C C . PHE A 1 96 ? 18.194 -2.868 -6.389 1.00 65.88 96 PHE A C 1
ATOM 752 O O . PHE A 1 96 ? 18.725 -2.163 -7.251 1.00 65.88 96 PHE A O 1
ATOM 759 N N . ASP A 1 97 ? 18.896 -3.477 -5.427 1.00 62.34 97 ASP A N 1
ATOM 760 C CA . ASP A 1 97 ? 20.347 -3.310 -5.213 1.00 62.34 97 ASP A CA 1
ATOM 761 C C . ASP A 1 97 ? 21.170 -3.475 -6.498 1.00 62.34 97 ASP A C 1
ATOM 763 O O . ASP A 1 97 ? 22.117 -2.730 -6.751 1.00 62.34 97 ASP A O 1
ATOM 767 N N . LYS A 1 98 ? 20.781 -4.440 -7.343 1.00 60.16 98 LYS A N 1
ATOM 768 C CA . LYS A 1 98 ? 21.489 -4.788 -8.583 1.00 60.16 98 LYS A CA 1
ATOM 769 C C . LYS A 1 98 ? 21.556 -3.628 -9.580 1.00 60.16 98 LYS A C 1
ATOM 771 O O . LYS A 1 98 ? 22.528 -3.529 -10.324 1.00 60.16 98 LYS A O 1
ATOM 776 N N . HIS A 1 99 ? 20.532 -2.782 -9.607 1.00 61.56 99 HIS A N 1
ATOM 777 C CA . HIS A 1 99 ? 20.423 -1.687 -10.566 1.00 61.56 99 HIS A CA 1
ATOM 778 C C . HIS A 1 99 ? 20.693 -0.324 -9.925 1.00 61.56 99 HIS A C 1
ATOM 780 O O . HIS A 1 99 ? 20.876 0.647 -10.650 1.00 61.56 99 HIS A O 1
ATOM 786 N N . LYS A 1 100 ? 20.775 -0.250 -8.584 1.00 68.69 100 LYS A N 1
ATOM 787 C CA . LYS A 1 100 ? 20.849 1.006 -7.815 1.00 68.69 100 LYS A CA 1
ATOM 788 C C . LYS A 1 100 ? 19.766 2.011 -8.236 1.00 68.69 100 LYS A C 1
ATOM 790 O O . LYS A 1 100 ? 19.976 3.221 -8.179 1.00 68.69 100 LYS A O 1
ATOM 795 N N . THR A 1 101 ? 18.619 1.510 -8.683 1.00 66.00 101 THR A N 1
ATOM 796 C CA . THR A 1 101 ? 17.521 2.309 -9.226 1.00 66.00 101 THR A CA 1
ATOM 797 C C . THR A 1 101 ? 16.219 1.980 -8.521 1.00 66.00 101 THR A C 1
ATOM 799 O O . THR A 1 101 ? 15.992 0.861 -8.057 1.00 66.00 101 THR A O 1
ATOM 802 N N . TRP A 1 102 ? 15.360 2.990 -8.476 1.00 67.44 102 TRP A N 1
ATOM 803 C CA . TRP A 1 102 ? 13.951 2.861 -8.147 1.00 67.44 102 TRP A CA 1
ATOM 804 C C . TRP A 1 102 ? 13.189 2.701 -9.464 1.00 67.44 102 TRP A C 1
ATOM 806 O O . TRP A 1 102 ? 13.360 3.531 -10.357 1.00 67.44 102 TRP A O 1
ATOM 816 N N . ASP A 1 103 ? 12.337 1.684 -9.584 1.00 59.78 103 ASP A N 1
ATOM 817 C CA . ASP A 1 103 ? 11.459 1.517 -10.760 1.00 59.78 103 ASP A CA 1
ATOM 818 C C . ASP A 1 103 ? 10.271 2.508 -10.754 1.00 59.78 103 ASP A C 1
ATOM 820 O O . ASP A 1 103 ? 9.412 2.505 -11.633 1.00 59.78 103 ASP A O 1
ATOM 824 N N . CYS A 1 104 ? 10.235 3.392 -9.760 1.00 71.88 104 CYS A N 1
ATOM 825 C CA . CYS A 1 104 ? 9.121 4.251 -9.394 1.00 71.88 104 CYS A CA 1
ATOM 826 C C . CYS A 1 104 ? 9.593 5.660 -9.001 1.00 71.88 104 CYS A C 1
ATOM 828 O O . CYS A 1 104 ? 10.778 6.006 -9.113 1.00 71.88 104 CYS A O 1
ATOM 830 N N . TYR A 1 105 ? 8.665 6.498 -8.529 1.00 72.25 105 TYR A N 1
ATOM 831 C CA . TYR A 1 105 ? 9.035 7.719 -7.813 1.00 72.25 105 TYR A CA 1
ATOM 832 C C . TYR A 1 105 ? 9.964 7.390 -6.640 1.00 72.25 105 TYR A C 1
ATOM 834 O O . TYR A 1 105 ? 9.845 6.343 -6.003 1.00 72.25 105 TYR A O 1
ATOM 842 N N . HIS A 1 106 ? 10.900 8.294 -6.342 1.00 80.62 106 HIS A N 1
ATOM 843 C CA . HIS A 1 106 ? 11.777 8.116 -5.191 1.00 80.62 106 HIS A CA 1
ATOM 844 C C . HIS A 1 106 ? 10.913 8.023 -3.918 1.00 80.62 106 HIS A C 1
ATOM 846 O O . HIS A 1 106 ? 10.135 8.948 -3.668 1.00 80.62 106 HIS A O 1
ATOM 852 N N . PRO A 1 107 ? 11.036 6.966 -3.095 1.00 79.25 107 PRO A N 1
ATOM 853 C CA . PRO A 1 107 ? 10.068 6.681 -2.033 1.00 79.25 107 PRO A CA 1
ATOM 854 C C . PRO A 1 107 ? 9.985 7.804 -1.000 1.00 79.25 107 PRO A C 1
ATOM 856 O O . PRO A 1 107 ? 8.898 8.171 -0.578 1.00 79.25 107 PRO A O 1
ATOM 859 N N . VAL A 1 108 ? 11.120 8.425 -0.663 1.00 81.62 108 VAL A N 1
ATOM 860 C CA . VAL A 1 108 ? 11.158 9.579 0.254 1.00 81.62 108 VAL A CA 1
ATOM 861 C C . VAL A 1 108 ? 10.454 10.805 -0.336 1.00 81.62 108 VAL A C 1
ATOM 863 O O . VAL A 1 108 ? 9.776 11.525 0.388 1.00 81.62 108 VAL A O 1
ATOM 866 N N . PHE A 1 109 ? 10.595 11.046 -1.644 1.00 85.00 109 PHE A N 1
ATOM 867 C CA . PHE A 1 109 ? 9.933 12.175 -2.302 1.00 85.00 109 PHE A CA 1
ATOM 868 C C . PHE A 1 109 ? 8.419 11.965 -2.296 1.00 85.00 109 PHE A C 1
ATOM 870 O O . PHE A 1 109 ? 7.689 12.814 -1.798 1.00 85.00 109 PHE A O 1
ATOM 877 N N . ALA A 1 110 ? 7.968 10.801 -2.768 1.00 84.31 110 ALA A N 1
ATOM 878 C CA . ALA A 1 110 ? 6.554 10.456 -2.799 1.00 84.31 110 ALA A CA 1
ATOM 879 C C . ALA A 1 110 ? 5.936 10.468 -1.393 1.00 84.31 110 ALA A C 1
ATOM 881 O O . ALA A 1 110 ? 4.890 11.074 -1.204 1.00 84.31 110 ALA A O 1
ATOM 882 N N . TYR A 1 111 ? 6.614 9.898 -0.394 1.00 85.44 111 TYR A N 1
ATOM 883 C CA . TYR A 1 111 ? 6.169 9.944 0.999 1.00 85.44 111 TYR A CA 1
ATOM 884 C C . TYR A 1 111 ? 5.988 11.378 1.509 1.00 85.44 111 TYR A C 1
ATOM 886 O O . TYR A 1 111 ? 4.968 11.685 2.118 1.00 85.44 111 TYR A O 1
ATOM 894 N N . ASN A 1 112 ? 6.952 12.268 1.255 1.00 87.12 112 ASN A N 1
ATOM 895 C CA . ASN A 1 112 ? 6.867 13.654 1.713 1.00 87.12 112 ASN A CA 1
ATOM 896 C C . ASN A 1 112 ? 5.729 14.421 1.035 1.00 87.12 112 ASN A C 1
ATOM 898 O O . ASN A 1 112 ? 5.047 15.194 1.701 1.00 87.12 112 ASN A O 1
ATOM 902 N N . GLU A 1 113 ? 5.521 14.215 -0.264 1.00 87.88 113 GLU A N 1
ATOM 903 C CA . GLU A 1 113 ? 4.409 14.833 -0.990 1.00 87.88 113 GLU A CA 1
ATOM 904 C C . GLU A 1 113 ? 3.059 14.294 -0.503 1.00 87.88 113 GLU A C 1
ATOM 906 O O . GLU A 1 113 ? 2.185 15.075 -0.138 1.00 87.88 113 GLU A O 1
ATOM 911 N N . LEU A 1 114 ? 2.919 12.973 -0.369 1.00 86.44 114 LEU A N 1
ATOM 912 C CA . LEU A 1 114 ? 1.701 12.345 0.147 1.00 86.44 114 LEU A CA 1
ATOM 913 C C . LEU A 1 114 ? 1.392 12.790 1.577 1.00 86.44 114 LEU A C 1
ATOM 915 O O . LEU A 1 114 ? 0.246 13.081 1.889 1.00 86.44 114 LEU A O 1
ATOM 919 N N . LYS A 1 115 ? 2.402 12.922 2.440 1.00 87.12 115 LYS A N 1
ATOM 920 C CA . LYS A 1 115 ? 2.215 13.393 3.817 1.00 87.12 115 LYS A CA 1
ATOM 921 C C . LYS A 1 115 ? 1.730 14.845 3.896 1.00 87.12 115 LYS A C 1
ATOM 923 O O . LYS A 1 115 ? 1.057 15.201 4.858 1.00 87.12 115 LYS A O 1
ATOM 928 N N . LYS A 1 116 ? 2.062 15.687 2.910 1.00 88.75 116 LYS A N 1
ATOM 929 C CA . LYS A 1 116 ? 1.496 17.044 2.809 1.00 88.75 116 LYS A CA 1
ATOM 930 C C . LYS A 1 116 ? 0.025 17.000 2.400 1.00 88.75 116 LYS A C 1
ATOM 932 O O . LYS A 1 116 ? -0.749 17.822 2.875 1.00 88.75 116 LYS A O 1
ATOM 937 N N . THR A 1 117 ? -0.340 16.072 1.517 1.00 86.94 117 THR A N 1
ATOM 938 C CA . THR A 1 117 ? -1.714 15.911 1.021 1.00 86.94 117 THR A CA 1
ATOM 939 C C . THR A 1 117 ? -2.635 15.235 2.039 1.00 86.94 117 THR A C 1
ATOM 941 O O . THR A 1 117 ? -3.790 15.628 2.151 1.00 86.94 117 THR A O 1
ATOM 944 N N . PHE A 1 118 ? -2.119 14.267 2.799 1.00 83.69 118 PHE A N 1
ATOM 945 C CA . PHE A 1 118 ? -2.869 13.417 3.728 1.00 83.69 118 PHE A CA 1
ATOM 946 C C . PHE A 1 118 ? -2.275 13.504 5.148 1.00 83.69 118 PHE A C 1
ATOM 948 O O . PHE A 1 118 ? -1.605 12.571 5.600 1.00 83.69 118 PHE A O 1
ATOM 955 N N . PRO A 1 119 ? -2.440 14.640 5.854 1.00 80.12 119 PRO A N 1
ATOM 956 C CA . PRO A 1 119 ? -1.806 14.858 7.156 1.00 80.12 119 PRO A CA 1
ATOM 957 C C . PRO A 1 119 ? -2.422 14.030 8.295 1.00 80.12 119 PRO A C 1
ATOM 959 O O . PRO A 1 119 ? -1.743 13.789 9.295 1.00 80.12 119 PRO A O 1
ATOM 962 N N . ASP A 1 120 ? -3.680 13.602 8.151 1.00 76.62 120 ASP A N 1
ATOM 963 C CA . ASP A 1 120 ? -4.471 13.015 9.240 1.00 76.62 120 ASP A CA 1
ATOM 964 C C . ASP A 1 120 ? -4.289 11.497 9.382 1.00 76.62 120 ASP A C 1
ATOM 966 O O . ASP A 1 120 ? -4.476 10.945 10.470 1.00 76.62 120 ASP A O 1
ATOM 970 N N . ILE A 1 121 ? -3.878 10.803 8.315 1.00 73.56 121 ILE A N 1
ATOM 971 C CA . ILE A 1 121 ? -3.631 9.363 8.367 1.00 73.56 121 ILE A CA 1
ATOM 972 C C . ILE A 1 121 ? -2.202 9.049 8.807 1.00 73.56 121 ILE A C 1
ATOM 974 O O . ILE A 1 121 ? -1.224 9.684 8.401 1.00 73.56 121 ILE A O 1
ATOM 978 N N . LYS A 1 122 ? -2.048 7.989 9.609 1.00 83.44 122 LYS A N 1
ATOM 979 C CA . LYS A 1 122 ? -0.726 7.448 9.926 1.00 83.44 122 LYS A CA 1
ATOM 980 C C . LYS A 1 122 ? -0.122 6.827 8.665 1.00 83.44 122 LYS A C 1
ATOM 982 O O . LYS A 1 122 ? -0.362 5.661 8.357 1.00 83.44 122 LYS A O 1
ATOM 987 N N . LEU A 1 123 ? 0.688 7.611 7.960 1.00 77.56 123 LEU A N 1
ATOM 988 C CA . LEU A 1 123 ? 1.510 7.151 6.850 1.00 77.56 123 LEU A CA 1
ATOM 989 C C . LEU A 1 123 ? 2.867 6.678 7.378 1.00 77.56 123 LEU A C 1
ATOM 991 O O . LEU A 1 123 ? 3.570 7.409 8.077 1.00 77.56 123 LEU A O 1
ATOM 995 N N . SER A 1 124 ? 3.255 5.455 7.030 1.00 81.56 124 SER A N 1
ATOM 996 C CA . SER A 1 124 ? 4.583 4.914 7.346 1.00 81.56 124 SER A CA 1
ATOM 997 C C . SER A 1 124 ? 5.258 4.366 6.098 1.00 81.56 124 SER A C 1
ATOM 999 O O . SER A 1 124 ? 4.582 3.978 5.147 1.00 81.56 124 SER A O 1
ATOM 1001 N N . LEU A 1 125 ? 6.591 4.360 6.103 1.00 74.44 125 LEU A N 1
ATOM 1002 C CA . LEU A 1 125 ? 7.404 3.873 4.997 1.00 74.44 125 LEU A CA 1
ATOM 1003 C C . LEU A 1 125 ? 8.067 2.542 5.386 1.00 74.44 125 LEU A C 1
ATOM 1005 O O . LEU A 1 125 ? 8.710 2.466 6.431 1.00 74.44 125 LEU A O 1
ATOM 1009 N N . SER A 1 126 ? 7.946 1.507 4.552 1.00 76.25 126 SER A N 1
ATOM 1010 C CA . SER A 1 126 ? 8.555 0.193 4.811 1.00 76.25 126 SER A CA 1
ATOM 1011 C C . SER A 1 126 ? 9.204 -0.404 3.563 1.00 76.25 126 SER A C 1
ATOM 1013 O O . SER A 1 126 ? 8.653 -0.344 2.470 1.00 76.25 126 SER A O 1
ATOM 1015 N N . GLN A 1 127 ? 10.383 -1.013 3.694 1.00 72.75 127 GLN A N 1
ATOM 1016 C CA . GLN A 1 127 ? 10.982 -1.735 2.573 1.00 72.75 127 GLN A CA 1
ATOM 1017 C C . GLN A 1 127 ? 10.289 -3.090 2.421 1.00 72.75 127 GLN A C 1
ATOM 1019 O O . GLN A 1 127 ? 10.344 -3.933 3.322 1.00 72.75 127 GLN A O 1
ATOM 1024 N N . ARG A 1 128 ? 9.705 -3.350 1.250 1.00 71.56 128 ARG A N 1
ATOM 1025 C CA . ARG A 1 128 ? 9.210 -4.686 0.933 1.00 71.56 128 ARG A CA 1
ATOM 1026 C C . ARG A 1 128 ? 10.417 -5.580 0.698 1.00 71.56 128 ARG A C 1
ATOM 1028 O O . ARG A 1 128 ? 11.094 -5.473 -0.324 1.00 71.56 128 ARG A O 1
ATOM 1035 N N . GLN A 1 129 ? 10.705 -6.467 1.647 1.00 61.72 129 GLN A N 1
ATOM 1036 C CA . GLN A 1 129 ? 11.706 -7.503 1.427 1.00 61.72 129 GLN A CA 1
ATOM 1037 C C . GLN A 1 129 ? 11.194 -8.409 0.310 1.00 61.72 129 GLN A C 1
ATOM 1039 O O . GLN A 1 129 ? 10.330 -9.261 0.532 1.00 61.72 129 GLN A O 1
ATOM 1044 N N . ALA A 1 130 ? 11.736 -8.248 -0.897 1.00 52.88 130 ALA A N 1
ATOM 1045 C CA . ALA A 1 130 ? 11.716 -9.327 -1.862 1.00 52.88 130 ALA A CA 1
ATOM 1046 C C . ALA A 1 130 ? 12.427 -10.484 -1.162 1.00 52.88 130 ALA A C 1
ATOM 1048 O O . ALA A 1 130 ? 13.648 -10.459 -1.006 1.00 52.88 130 ALA A O 1
ATOM 1049 N N . LYS A 1 131 ? 11.678 -11.472 -0.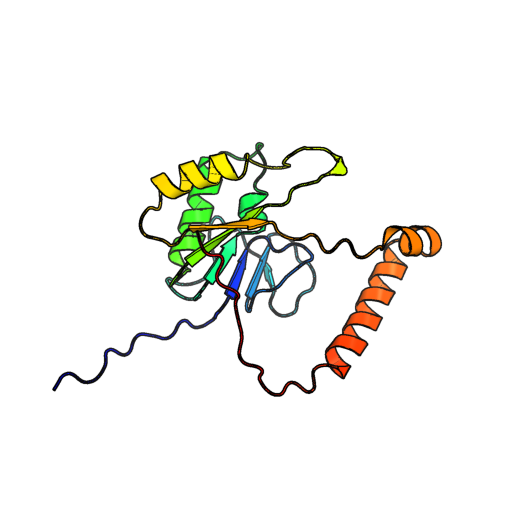659 1.00 44.84 131 LYS A N 1
ATOM 1050 C CA . LYS A 1 131 ? 12.288 -12.740 -0.278 1.00 44.84 131 LYS A CA 1
ATOM 1051 C C . LYS A 1 131 ? 12.915 -13.263 -1.556 1.00 44.84 131 LYS A C 1
ATOM 1053 O O . LYS A 1 131 ? 12.236 -13.853 -2.394 1.00 44.84 131 LYS A O 1
ATOM 1058 N N . PHE A 1 132 ? 14.207 -13.007 -1.711 1.00 39.81 132 PHE A N 1
ATOM 1059 C CA . PHE A 1 132 ? 15.042 -13.639 -2.702 1.00 39.81 132 PHE A CA 1
ATOM 1060 C C . PHE A 1 132 ? 15.138 -15.093 -2.253 1.00 39.81 132 PHE A C 1
ATOM 1062 O O . PHE A 1 132 ? 16.091 -15.520 -1.609 1.00 39.81 132 PHE A O 1
ATOM 1069 N N . VAL A 1 133 ? 14.081 -15.864 -2.516 1.00 43.94 133 VAL A N 1
ATOM 1070 C CA . VAL A 1 133 ? 14.205 -17.311 -2.551 1.00 43.94 133 VAL A CA 1
ATOM 1071 C C . VAL A 1 133 ? 15.322 -17.533 -3.566 1.00 43.94 133 VAL A C 1
ATOM 1073 O O . VAL A 1 133 ? 15.223 -16.976 -4.664 1.00 43.94 133 VAL A O 1
ATOM 1076 N N . PRO A 1 134 ? 16.406 -18.251 -3.231 1.00 42.84 134 PRO A N 1
ATOM 1077 C CA . PRO A 1 134 ? 17.499 -18.520 -4.155 1.00 42.84 134 PRO A CA 1
ATOM 1078 C C . PRO A 1 134 ? 17.012 -19.509 -5.227 1.00 42.84 134 PRO A C 1
ATOM 1080 O O . PRO A 1 134 ? 17.495 -20.626 -5.363 1.00 42.84 134 PRO A O 1
ATOM 1083 N N . LEU A 1 135 ? 16.029 -19.082 -6.020 1.00 46.88 135 LEU A N 1
ATOM 1084 C CA . LEU A 1 135 ? 15.536 -19.725 -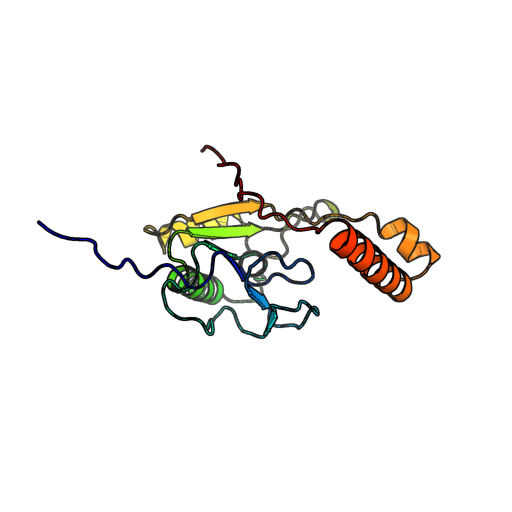7.223 1.00 46.88 135 LEU A CA 1
ATOM 1085 C C . LEU A 1 135 ? 16.668 -19.848 -8.236 1.00 46.88 135 LEU A C 1
ATOM 1087 O O . LEU A 1 135 ? 16.596 -20.717 -9.088 1.00 46.88 135 LEU A O 1
ATOM 1091 N N . ASN A 1 136 ? 17.714 -19.025 -8.148 1.00 52.53 136 ASN A N 1
ATOM 1092 C CA . ASN A 1 136 ? 18.723 -18.875 -9.191 1.00 52.53 136 ASN A CA 1
ATOM 1093 C C . ASN A 1 136 ? 19.503 -20.167 -9.498 1.00 52.53 136 ASN A C 1
ATOM 1095 O O . ASN A 1 136 ? 19.899 -20.376 -10.639 1.00 52.53 136 ASN A O 1
ATOM 1099 N N . LEU A 1 137 ? 19.691 -21.066 -8.522 1.00 54.97 137 LEU A N 1
ATOM 1100 C CA . LEU A 1 137 ? 20.348 -22.352 -8.786 1.00 54.97 137 LEU A CA 1
ATOM 1101 C C . LEU A 1 137 ? 19.356 -23.392 -9.329 1.00 54.97 137 LEU A C 1
ATOM 1103 O O . LEU A 1 137 ? 19.634 -24.065 -10.314 1.00 54.97 137 LEU A O 1
ATOM 1107 N N . PHE A 1 138 ? 18.165 -23.481 -8.737 1.00 54.59 138 PHE A N 1
ATOM 1108 C CA . PHE A 1 138 ? 17.161 -24.479 -9.113 1.00 54.59 138 PHE A CA 1
ATOM 1109 C C . PHE A 1 138 ? 16.478 -24.156 -10.454 1.00 54.59 138 PHE A C 1
ATOM 1111 O O . PHE A 1 138 ? 16.318 -25.038 -11.287 1.00 54.59 138 PHE A O 1
ATOM 1118 N N . THR A 1 139 ? 16.160 -22.886 -10.724 1.00 54.66 139 THR A N 1
ATOM 1119 C CA . THR A 1 139 ? 15.628 -22.434 -12.027 1.00 54.66 139 THR A CA 1
ATOM 1120 C C . THR A 1 139 ? 16.633 -22.589 -13.155 1.00 54.66 139 THR A C 1
ATOM 1122 O O . THR A 1 139 ? 16.222 -22.871 -14.277 1.00 54.66 139 THR A O 1
ATOM 1125 N N . LYS A 1 140 ? 17.934 -22.467 -12.872 1.00 60.84 140 LYS A N 1
ATOM 1126 C CA . LYS A 1 140 ? 18.989 -22.719 -13.857 1.00 60.84 140 LYS A CA 1
ATOM 1127 C C . LYS A 1 140 ? 19.098 -24.203 -14.223 1.00 60.84 140 LYS A C 1
ATOM 1129 O O . LYS A 1 140 ? 19.419 -24.506 -15.364 1.00 60.84 140 LYS A O 1
ATOM 1134 N N . ILE A 1 141 ? 18.806 -25.110 -13.285 1.00 65.62 141 ILE A N 1
ATOM 1135 C CA . ILE A 1 141 ? 18.875 -26.567 -13.499 1.00 65.62 141 ILE A CA 1
ATOM 1136 C C . ILE A 1 141 ? 17.561 -27.125 -14.069 1.00 65.62 141 ILE A C 1
ATOM 1138 O O . ILE A 1 141 ? 17.582 -27.931 -14.992 1.00 65.62 141 ILE A O 1
ATOM 1142 N N . PHE A 1 142 ? 16.413 -26.699 -13.540 1.00 70.94 142 PHE A N 1
ATOM 1143 C CA . PHE A 1 142 ? 15.106 -27.306 -13.823 1.00 70.94 142 PHE A CA 1
ATOM 1144 C C . PHE A 1 142 ? 14.167 -26.401 -14.631 1.00 70.94 142 PHE A C 1
ATOM 1146 O O . PHE A 1 142 ? 13.077 -26.813 -15.019 1.00 70.94 142 PHE A O 1
ATOM 1153 N N . GLY A 1 143 ? 14.555 -25.155 -14.897 1.00 71.88 143 GLY A N 1
ATOM 1154 C CA . GLY A 1 143 ? 13.699 -24.179 -15.561 1.00 71.88 143 GLY A CA 1
ATOM 1155 C C . GLY A 1 143 ? 12.648 -23.557 -14.635 1.00 71.88 143 GLY A C 1
ATOM 1156 O O . GLY A 1 143 ? 12.278 -24.086 -13.580 1.00 71.88 143 GLY A O 1
ATOM 1157 N N . VAL A 1 144 ? 12.139 -22.395 -15.051 1.00 58.06 144 VAL A N 1
ATOM 1158 C CA . VAL A 1 144 ? 11.200 -21.568 -14.272 1.00 58.06 144 VAL A CA 1
ATOM 1159 C C . VAL A 1 144 ? 9.904 -22.322 -13.950 1.00 58.06 144 VAL A C 1
ATOM 1161 O O . VAL A 1 144 ? 9.459 -22.313 -12.805 1.00 58.06 144 VAL A O 1
ATOM 1164 N N . ARG A 1 145 ? 9.328 -23.044 -14.923 1.00 63.28 145 ARG A N 1
ATOM 1165 C CA . ARG A 1 145 ? 8.041 -23.745 -14.751 1.00 63.28 145 ARG A CA 1
ATOM 1166 C C . ARG A 1 145 ? 8.106 -24.878 -13.725 1.00 63.28 145 ARG A C 1
ATOM 1168 O O . ARG A 1 145 ? 7.223 -24.973 -12.876 1.00 63.28 145 ARG A O 1
ATOM 1175 N N . ILE A 1 146 ? 9.154 -25.704 -13.766 1.00 71.50 146 ILE A N 1
ATOM 1176 C CA . ILE A 1 146 ? 9.328 -26.815 -12.816 1.00 71.50 146 ILE A CA 1
ATOM 1177 C C . ILE A 1 146 ? 9.629 -26.264 -11.427 1.00 71.50 146 ILE A C 1
ATOM 1179 O O . ILE A 1 146 ? 9.090 -26.753 -10.439 1.00 71.50 146 ILE A O 1
ATOM 1183 N N . THR A 1 147 ? 10.428 -25.201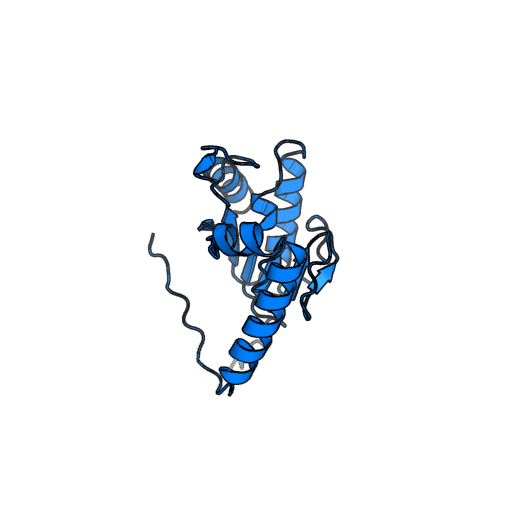 -11.344 1.00 64.31 147 THR A N 1
ATOM 1184 C CA . THR A 1 147 ? 10.784 -24.622 -10.049 1.00 64.31 147 THR A CA 1
ATOM 1185 C C . THR A 1 147 ? 9.578 -23.983 -9.364 1.00 64.31 147 THR A C 1
ATOM 1187 O O . THR A 1 147 ? 9.374 -24.225 -8.179 1.00 64.31 147 THR A O 1
ATOM 1190 N N . ILE A 1 148 ? 8.730 -23.254 -10.102 1.00 63.25 148 ILE A N 1
ATOM 1191 C CA . ILE A 1 148 ? 7.457 -22.722 -9.584 1.00 63.25 148 ILE A CA 1
ATOM 1192 C C . ILE A 1 148 ? 6.523 -23.861 -9.163 1.00 63.25 148 ILE A C 1
ATOM 1194 O O . ILE A 1 148 ? 5.937 -23.802 -8.085 1.00 63.25 148 ILE A O 1
ATOM 1198 N N . PHE A 1 149 ? 6.407 -24.922 -9.967 1.00 73.62 149 PHE A N 1
ATOM 1199 C CA . PHE A 1 149 ? 5.572 -26.078 -9.633 1.00 73.62 149 PHE A CA 1
ATOM 1200 C C . PHE A 1 149 ? 6.037 -26.779 -8.346 1.00 73.62 149 PHE A C 1
ATOM 1202 O O . PHE A 1 149 ? 5.222 -27.062 -7.468 1.00 73.62 149 PHE A O 1
ATOM 1209 N N . VAL A 1 150 ? 7.344 -27.015 -8.200 1.00 67.44 150 VAL A N 1
ATOM 1210 C CA . VAL A 1 150 ? 7.934 -27.649 -7.013 1.00 67.44 150 VAL A CA 1
ATOM 1211 C C . VAL A 1 150 ? 7.825 -26.737 -5.792 1.00 67.44 150 VAL A C 1
ATOM 1213 O O . VAL A 1 150 ? 7.409 -27.214 -4.741 1.00 67.44 150 VAL A O 1
ATOM 1216 N N . LEU A 1 151 ? 8.106 -25.435 -5.919 1.00 61.97 151 LEU A N 1
ATOM 1217 C CA . LEU A 1 151 ? 7.916 -24.467 -4.832 1.00 61.97 151 LEU A CA 1
ATOM 1218 C C . LEU A 1 151 ? 6.460 -24.420 -4.384 1.00 61.97 151 LEU A C 1
ATOM 1220 O O . LEU A 1 151 ? 6.204 -24.563 -3.196 1.00 61.97 151 LEU A O 1
ATOM 1224 N N . ASN A 1 152 ? 5.505 -24.310 -5.306 1.00 60.44 152 ASN A N 1
ATOM 1225 C CA . ASN A 1 152 ? 4.085 -24.305 -4.959 1.00 60.44 152 ASN A CA 1
ATOM 1226 C C . ASN A 1 152 ? 3.653 -25.618 -4.304 1.00 60.44 152 ASN A C 1
ATOM 1228 O O . ASN A 1 152 ? 2.868 -25.594 -3.359 1.00 60.44 152 ASN A O 1
ATOM 1232 N N . LYS A 1 153 ? 4.180 -26.764 -4.753 1.00 70.50 153 LYS A N 1
ATOM 1233 C CA . LYS A 1 153 ? 3.865 -28.074 -4.173 1.00 70.50 153 LYS A CA 1
ATOM 1234 C C . LYS A 1 153 ? 4.455 -28.237 -2.770 1.00 70.50 153 LYS A C 1
ATOM 1236 O O . LYS A 1 153 ? 3.723 -28.625 -1.869 1.00 70.50 153 LYS A O 1
ATOM 1241 N N . VAL A 1 154 ? 5.734 -27.903 -2.581 1.00 66.06 154 VAL A N 1
ATOM 1242 C CA . VAL A 1 154 ? 6.468 -28.024 -1.307 1.00 66.06 154 VAL A CA 1
ATOM 1243 C C . VAL A 1 154 ? 6.012 -26.983 -0.289 1.00 66.06 154 VAL A C 1
ATOM 1245 O O . VAL A 1 154 ? 5.863 -27.306 0.888 1.00 66.06 154 VAL A O 1
ATOM 1248 N N . LEU A 1 155 ? 5.759 -25.745 -0.719 1.00 54.16 155 LEU A N 1
ATOM 1249 C CA . LEU A 1 155 ? 5.199 -24.707 0.141 1.00 54.16 155 LEU A CA 1
ATOM 1250 C C . LEU A 1 155 ? 3.767 -25.060 0.527 1.00 54.16 155 LEU A C 1
ATOM 1252 O O . LEU A 1 155 ? 3.455 -24.951 1.701 1.00 54.16 155 LEU A O 1
ATOM 1256 N N . ARG A 1 156 ? 2.922 -25.577 -0.379 1.00 53.16 156 ARG A N 1
ATOM 1257 C CA . ARG A 1 156 ? 1.575 -26.045 0.001 1.00 53.16 156 ARG A CA 1
ATOM 1258 C C . ARG A 1 156 ? 1.621 -27.183 1.014 1.00 53.16 156 ARG A C 1
ATOM 1260 O O . ARG A 1 156 ? 0.919 -27.101 2.014 1.00 53.16 156 ARG A O 1
ATOM 1267 N N . THR A 1 157 ? 2.451 -28.208 0.818 1.00 52.53 157 THR A N 1
ATOM 1268 C CA . THR A 1 157 ? 2.552 -29.306 1.796 1.00 52.53 157 THR A CA 1
ATOM 1269 C C . THR A 1 157 ? 3.178 -28.860 3.111 1.00 52.53 157 THR A C 1
ATOM 1271 O O . THR A 1 157 ? 2.695 -29.260 4.163 1.00 52.53 157 THR A O 1
ATOM 1274 N N . SER A 1 158 ? 4.190 -27.990 3.091 1.00 53.09 158 SER A N 1
ATOM 1275 C CA . SER A 1 158 ? 4.851 -27.508 4.315 1.00 53.09 158 SER A CA 1
ATOM 1276 C C . SER A 1 158 ? 4.008 -26.487 5.082 1.00 53.09 158 SER A C 1
ATOM 1278 O O . SER A 1 158 ? 4.020 -26.486 6.311 1.00 53.09 158 SER A O 1
ATOM 1280 N N . PHE A 1 159 ? 3.263 -25.634 4.376 1.00 46.03 159 PHE A N 1
ATOM 1281 C CA . PHE A 1 159 ? 2.364 -24.635 4.954 1.00 46.03 159 PHE A CA 1
ATOM 1282 C C . PHE A 1 159 ? 1.122 -25.309 5.542 1.00 46.03 159 PHE A C 1
ATOM 1284 O O . PHE A 1 159 ? 0.791 -25.057 6.695 1.00 46.03 159 PHE A O 1
ATOM 1291 N N . LEU A 1 160 ? 0.508 -26.262 4.831 1.00 46.22 160 LEU A N 1
ATOM 1292 C CA . LEU A 1 160 ? -0.622 -27.036 5.359 1.00 46.22 160 LEU A CA 1
ATOM 1293 C C . LEU A 1 160 ? -0.209 -27.991 6.493 1.00 46.22 160 LEU A C 1
ATOM 1295 O O . LEU A 1 160 ? -0.964 -28.156 7.445 1.00 46.22 160 LEU A O 1
ATOM 1299 N N . ALA A 1 161 ? 0.997 -28.572 6.453 1.00 49.53 161 ALA A N 1
ATOM 1300 C CA . ALA A 1 161 ? 1.488 -29.434 7.533 1.00 49.53 161 ALA A CA 1
ATOM 1301 C C . ALA A 1 161 ? 1.892 -28.656 8.799 1.00 49.53 161 ALA A C 1
ATOM 1303 O O . ALA A 1 161 ? 1.741 -29.176 9.905 1.00 49.53 161 ALA A O 1
ATOM 1304 N N . LYS A 1 162 ? 2.385 -27.413 8.667 1.00 46.19 162 LYS A N 1
ATOM 1305 C CA . LYS A 1 162 ? 2.708 -26.552 9.822 1.00 46.19 162 LYS A CA 1
ATOM 1306 C C . LYS A 1 162 ? 1.493 -25.824 10.397 1.00 46.19 162 LYS A C 1
ATOM 1308 O O . LYS A 1 162 ? 1.501 -25.510 11.583 1.00 46.19 162 LYS A O 1
ATOM 1313 N N . LEU A 1 163 ? 0.437 -25.599 9.616 1.00 43.22 163 LEU A N 1
ATOM 1314 C CA . LEU A 1 163 ? -0.783 -24.925 10.066 1.00 43.22 163 LEU A CA 1
ATOM 1315 C C . LEU A 1 163 ? -1.829 -25.897 10.631 1.00 43.22 163 LEU A C 1
ATOM 1317 O O . LEU A 1 163 ? -3.009 -25.837 10.291 1.00 43.22 163 LEU A O 1
ATOM 1321 N N . LYS A 1 164 ? -1.436 -26.684 11.642 1.00 45.47 164 LYS A N 1
ATOM 1322 C CA . LYS A 1 164 ? -2.351 -26.964 12.765 1.00 45.47 164 LYS A CA 1
ATOM 1323 C C . LYS A 1 164 ? -2.576 -25.648 13.527 1.00 45.47 164 LYS A C 1
ATOM 1325 O O . LYS A 1 164 ? -2.056 -25.465 14.626 1.00 45.47 164 LYS A O 1
ATOM 1330 N N . LEU A 1 165 ? -3.271 -24.698 12.902 1.00 39.12 165 LEU A N 1
ATOM 1331 C CA . LEU A 1 165 ? -3.488 -23.342 13.405 1.00 39.12 165 LEU A CA 1
ATOM 1332 C C . LEU A 1 165 ? -4.330 -23.365 14.686 1.00 39.12 165 LEU A C 1
ATOM 1334 O O . LEU A 1 165 ? -5.549 -23.221 14.663 1.00 39.12 165 LEU A O 1
ATOM 1338 N N . LYS A 1 166 ? -3.658 -23.473 15.835 1.00 37.50 166 LYS A N 1
ATOM 1339 C CA . LYS A 1 166 ? -4.072 -22.710 17.013 1.00 37.50 166 LYS A CA 1
ATOM 1340 C C . LYS A 1 166 ? -3.839 -21.238 16.674 1.00 37.50 166 LYS A C 1
ATOM 1342 O O . LYS A 1 166 ? -2.738 -20.885 16.256 1.00 37.50 166 LYS A O 1
ATOM 1347 N N . LYS A 1 167 ? -4.878 -20.408 16.817 1.00 34.81 167 LYS A N 1
ATOM 1348 C CA . LYS A 1 167 ? -4.797 -18.945 16.686 1.00 34.81 167 LYS A CA 1
ATOM 1349 C C . LYS A 1 167 ? -3.600 -18.445 17.502 1.00 34.81 167 LYS A C 1
ATOM 1351 O O . LYS A 1 167 ? -3.617 -18.556 18.725 1.00 34.81 167 LYS A O 1
ATOM 1356 N N . LEU A 1 168 ? -2.563 -17.947 16.835 1.00 34.47 168 LEU A N 1
ATOM 1357 C CA . LEU A 1 168 ? -1.475 -17.232 17.495 1.00 34.47 168 LEU A CA 1
ATOM 1358 C C . LEU A 1 168 ? -1.796 -15.733 17.454 1.00 34.47 168 LEU A C 1
ATOM 1360 O O . LEU A 1 168 ? -2.260 -15.253 16.417 1.00 34.47 168 LEU A O 1
ATOM 1364 N N . PRO A 1 169 ? -1.591 -15.004 18.563 1.00 34.50 169 PRO A N 1
ATOM 1365 C CA . PRO A 1 169 ? -1.807 -13.568 18.603 1.00 34.50 169 PRO A CA 1
ATOM 1366 C C . PRO A 1 169 ? -0.806 -12.881 17.673 1.00 34.50 169 PRO A C 1
ATOM 1368 O O . PRO A 1 169 ? 0.391 -13.174 17.686 1.00 34.50 169 PRO A O 1
ATOM 1371 N N . VAL A 1 170 ? -1.324 -11.988 16.838 1.00 34.69 170 VAL A N 1
ATOM 1372 C CA . VAL A 1 170 ? -0.537 -11.211 15.885 1.00 34.69 170 VAL A CA 1
ATOM 1373 C C . VAL A 1 170 ? 0.297 -10.196 16.667 1.00 34.69 170 VAL A C 1
ATOM 1375 O O . VAL A 1 170 ? -0.255 -9.308 17.309 1.00 34.69 170 VAL A O 1
ATOM 1378 N N . TYR A 1 171 ? 1.621 -10.340 16.629 1.00 31.44 171 TYR A N 1
ATOM 1379 C CA . TYR A 1 171 ? 2.562 -9.353 17.157 1.00 31.44 171 TYR A CA 1
ATOM 1380 C C . TYR A 1 171 ? 3.170 -8.593 15.978 1.00 31.44 171 TYR A C 1
ATOM 1382 O O . TYR A 1 171 ? 3.938 -9.158 15.198 1.00 31.44 171 TYR A O 1
ATOM 1390 N N . PHE A 1 172 ? 2.822 -7.315 15.845 1.00 35.81 172 PHE A N 1
ATOM 1391 C CA . PHE A 1 172 ? 3.523 -6.396 14.954 1.00 35.81 172 PHE A CA 1
ATOM 1392 C C . PHE A 1 172 ? 4.630 -5.706 15.759 1.00 35.81 172 PHE A C 1
ATOM 1394 O O . PHE A 1 172 ? 4.323 -5.090 16.779 1.00 35.81 172 PHE A O 1
ATOM 1401 N N . PRO A 1 173 ? 5.911 -5.796 15.360 1.00 29.70 173 PRO A N 1
ATOM 1402 C CA . PRO A 1 173 ? 6.934 -4.957 15.963 1.00 29.70 173 PRO A CA 1
ATOM 1403 C C . PRO A 1 173 ? 6.685 -3.504 15.545 1.00 29.70 173 PRO A C 1
ATOM 1405 O O . PRO A 1 173 ? 6.704 -3.174 14.359 1.00 29.70 173 PRO A O 1
ATOM 1408 N N . GLU A 1 174 ? 6.434 -2.636 16.524 1.00 27.23 174 GLU A N 1
ATOM 1409 C CA . GLU A 1 174 ? 6.424 -1.193 16.311 1.00 27.23 174 GLU A CA 1
ATOM 1410 C C . GLU A 1 174 ? 7.822 -0.727 15.894 1.00 27.23 174 GLU A C 1
ATOM 1412 O O . GLU A 1 174 ? 8.810 -0.958 16.595 1.00 27.23 174 GLU A O 1
ATOM 1417 N N . VAL A 1 175 ? 7.902 -0.042 14.754 1.00 30.42 175 VAL A N 1
ATOM 1418 C CA . VAL A 1 175 ? 9.090 0.723 14.378 1.00 30.42 175 VAL A CA 1
ATOM 1419 C C . VAL A 1 175 ? 9.013 2.045 15.135 1.00 30.42 175 VAL A C 1
ATOM 1421 O O . VAL A 1 175 ? 8.135 2.865 14.867 1.00 30.42 175 VAL A O 1
ATOM 1424 N N . LYS A 1 176 ? 9.892 2.223 16.125 1.00 27.98 176 LYS A N 1
ATOM 1425 C CA . LYS A 1 176 ? 10.046 3.499 16.831 1.00 27.98 176 LYS A CA 1
ATOM 1426 C C . LYS A 1 176 ? 10.721 4.511 15.903 1.00 27.98 176 LYS A C 1
ATOM 1428 O O . LYS A 1 176 ? 11.680 4.154 15.220 1.00 27.98 176 LYS A O 1
ATOM 1433 N N . ALA A 1 177 ? 10.157 5.719 15.878 1.00 34.12 177 ALA A N 1
ATOM 1434 C CA . ALA A 1 177 ? 10.690 6.888 15.180 1.00 34.12 177 ALA A CA 1
ATOM 1435 C C . ALA A 1 177 ? 12.058 7.308 15.731 1.00 34.12 177 ALA A C 1
ATOM 1437 O O . ALA A 1 177 ? 12.280 7.112 16.950 1.00 34.12 177 ALA A O 1
#

Organism: NCBI:txid412755

Secondary structure (DSSP, 8-state):
----------SEEEEEET-TT---SSEEEESS----TTEEE--TTS-SS-TT-EEEEE-TTTTT--TTS-HHHHHHHHHHHHHHEEEEEEEEE--BTTTTB-SSS-HHHHHHHHHHH--SSEEEEEE-------HHHHHHHHHHHHHHHHHHHHHHHHHHHH---------PPP---

Sequence (177 aa):
MVWGDNIDSPKWNILDVGCGNSPRGDINLDIADFGAQNFVKGNALALPFEKDDFITVYSSGLSLWQKINPFEDLVKAFAEAERVAKIQVVMEYAFFDKHKTWDCYHPVFAYNELKKTFPDIKLSLSQRQAKFVPLNLFTKIFGVRITIFVLNKVLRTSFLAKLKLKKLPVYFPEVKA

pLDDT: mean 72.6, std 19.27, range [27.23, 95.69]

Foldseek 3Di:
DDPDDPPPDQQFAEEEECCALHDDGPAYEDCDDNPDPRYDNDDLLDDPAAFQNYQEYEHECLQLAAPVDDLVSSLSSVVSRNRNHPAAYEYEAEQDPVVNDGRHPDSVVNQVVSCVVCVPHHYHYYYDPPPPPVCVVVCVVPNDVVSVVVCVVVCVVVVVVPPPDPDDDDDDDDDDD